Protein AF-A0A529VPR0-F1 (afdb_monomer_lite)

pLDDT: mean 91.04, std 2.63, range [79.94, 95.31]

Foldseek 3Di:
DDKDKAQDDPPDDLVVVQVCFVVVCVVVVFPTWHWADDPPDNIIIIDTDDPDDDDFDPCVQCVDPVNVVDPDPDDDRDTDD

Sequence (81 aa):
VTLYEFEPAPGVKSSRVIGLADDIARSMSAISARVAVVPGRNVIGIELPNETRETVYFRELIGSAGFRNTSCKLALGLGKT

Structure (mmCIF, N/CA/C/O backbone):
data_AF-A0A529VPR0-F1
#
_entry.id   AF-A0A529VPR0-F1
#
loop_
_atom_site.group_PDB
_atom_site.id
_atom_site.type_symbol
_atom_site.label_atom_id
_atom_site.label_alt_id
_atom_site.label_comp_id
_atom_site.label_asym_id
_atom_site.label_entity_id
_atom_site.label_seq_id
_atom_site.pdbx_PDB_ins_code
_atom_site.Cartn_x
_atom_site.Cartn_y
_atom_site.Cartn_z
_atom_site.occupancy
_atom_site.B_iso_or_equiv
_atom_site.auth_seq_id
_atom_site.auth_comp_id
_atom_site.auth_asym_id
_atom_site.auth_atom_id
_atom_site.pdbx_PDB_model_num
ATOM 1 N N . VAL A 1 1 ? -0.413 1.995 -5.274 1.00 90.69 1 VAL A N 1
ATOM 2 C CA . VAL A 1 1 ? -1.423 2.201 -4.210 1.00 90.69 1 VAL A CA 1
ATOM 3 C C . VAL A 1 1 ? -1.571 3.693 -4.004 1.00 90.69 1 VAL A C 1
ATOM 5 O O . VAL A 1 1 ? -0.628 4.411 -4.319 1.00 90.69 1 VAL A O 1
ATOM 8 N N . THR A 1 2 ? -2.708 4.152 -3.501 1.00 91.12 2 THR A N 1
ATOM 9 C CA . THR A 1 2 ? -2.896 5.551 -3.107 1.00 91.12 2 THR A CA 1
ATOM 10 C C . THR A 1 2 ? -2.731 5.653 -1.601 1.00 91.12 2 THR A C 1
ATOM 12 O O . THR A 1 2 ? -3.343 4.878 -0.866 1.00 91.12 2 THR A O 1
ATOM 15 N N . LEU A 1 3 ? -1.892 6.588 -1.152 1.00 92.88 3 LEU A N 1
ATOM 16 C CA . LEU A 1 3 ? -1.692 6.895 0.260 1.00 92.88 3 LEU A CA 1
ATOM 17 C C . LEU A 1 3 ? -2.581 8.080 0.644 1.00 92.88 3 LEU A C 1
ATOM 19 O O . LEU A 1 3 ? -2.406 9.180 0.126 1.00 92.88 3 LEU A O 1
ATOM 23 N N . TYR A 1 4 ? -3.498 7.854 1.574 1.00 92.88 4 TYR A N 1
ATOM 24 C CA . TYR A 1 4 ? -4.239 8.909 2.251 1.00 92.88 4 TYR A CA 1
ATOM 25 C C . TYR A 1 4 ? -3.595 9.197 3.598 1.00 92.88 4 TYR A C 1
ATOM 27 O O . TYR A 1 4 ? -3.159 8.285 4.301 1.00 92.88 4 TYR A O 1
ATOM 35 N N . GLU A 1 5 ? -3.563 10.468 3.970 1.00 93.56 5 GLU A N 1
ATOM 36 C CA . GLU A 1 5 ? -3.054 10.905 5.261 1.00 93.56 5 GLU A CA 1
ATOM 37 C C . GLU A 1 5 ? -4.226 11.286 6.152 1.00 93.56 5 GLU A C 1
ATOM 39 O O . GLU A 1 5 ? -5.060 12.117 5.795 1.00 93.56 5 GLU A O 1
ATOM 44 N N . PHE A 1 6 ? -4.294 10.651 7.314 1.00 91.38 6 PHE A N 1
ATOM 45 C CA . PHE A 1 6 ? -5.321 10.891 8.307 1.00 91.38 6 PHE A CA 1
ATOM 46 C C . PHE A 1 6 ? -4.680 11.443 9.574 1.00 91.38 6 PHE A C 1
ATOM 48 O O . PHE A 1 6 ? -3.871 10.771 10.216 1.00 91.38 6 PHE A O 1
ATOM 55 N N . GLU A 1 7 ? -5.053 12.659 9.952 1.00 92.81 7 GLU A N 1
ATOM 56 C CA . GLU A 1 7 ? -4.653 13.247 11.226 1.00 92.81 7 GLU A CA 1
ATOM 57 C C . GLU A 1 7 ? -5.721 12.935 12.289 1.00 92.81 7 GLU A C 1
ATOM 59 O O . GLU A 1 7 ? -6.860 13.399 12.175 1.00 92.81 7 GLU A O 1
ATOM 64 N N . PRO A 1 8 ? -5.409 12.111 13.305 1.00 89.12 8 PRO A N 1
ATOM 65 C CA . PRO A 1 8 ? -6.378 11.752 14.326 1.00 89.12 8 PRO A CA 1
ATOM 66 C C . PRO A 1 8 ? -6.631 12.912 15.293 1.00 89.12 8 PRO A C 1
ATOM 68 O O . PRO A 1 8 ? -5.728 13.667 15.650 1.00 89.12 8 PRO A O 1
ATOM 71 N N . ALA A 1 9 ? -7.858 12.989 15.809 1.00 91.62 9 ALA A N 1
ATOM 72 C CA . ALA A 1 9 ? -8.168 13.885 16.915 1.00 91.62 9 ALA A CA 1
ATOM 73 C C . ALA 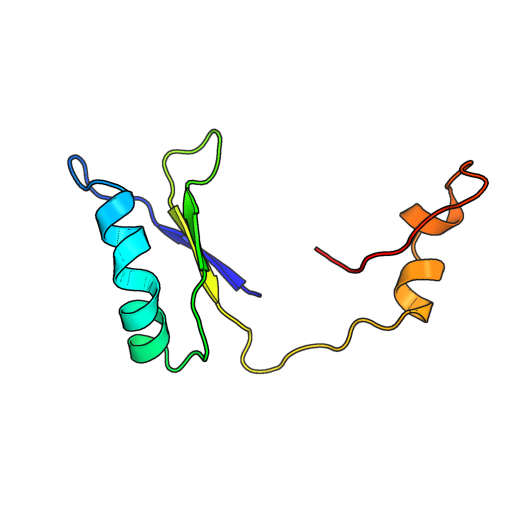A 1 9 ? -7.339 13.531 18.175 1.00 91.62 9 ALA A C 1
ATOM 75 O O . ALA A 1 9 ? -7.014 12.354 18.394 1.00 91.62 9 ALA A O 1
ATOM 76 N N . PRO A 1 10 ? -7.036 14.513 19.046 1.00 88.19 10 PRO A N 1
ATOM 77 C CA . PRO A 1 10 ? -6.305 14.272 20.286 1.00 88.19 10 PRO A CA 1
ATOM 78 C C . PRO A 1 10 ? -6.941 13.164 21.139 1.00 88.19 10 PRO A C 1
ATOM 80 O O . PRO A 1 10 ? -8.154 13.122 21.330 1.00 88.19 10 PRO A O 1
ATOM 83 N N . GLY A 1 11 ? -6.112 12.259 21.667 1.00 87.31 11 GLY A N 1
ATOM 84 C CA . GLY A 1 11 ? -6.555 11.150 22.523 1.00 87.31 11 GLY A CA 1
ATOM 85 C C . GLY A 1 11 ? -6.981 9.878 21.779 1.00 87.31 11 GLY A C 1
ATOM 86 O O . GLY A 1 11 ? -7.197 8.843 22.415 1.00 87.31 11 GLY A O 1
ATOM 87 N N . VAL A 1 12 ? -7.047 9.894 20.444 1.00 89.62 12 VAL A N 1
ATOM 88 C CA . VAL A 1 12 ? -7.260 8.674 19.656 1.00 89.62 12 VA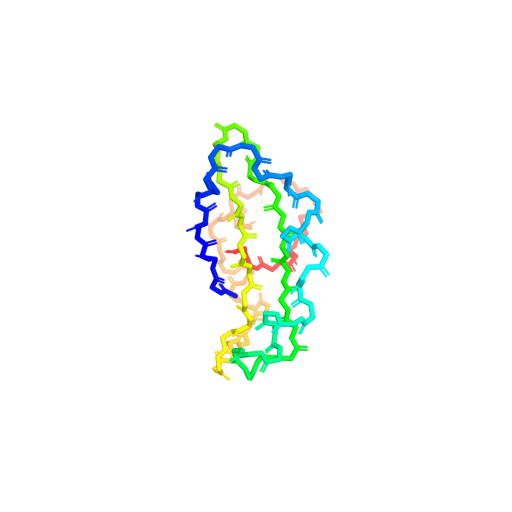L A CA 1
ATOM 89 C C . VAL A 1 12 ? -5.954 7.885 19.574 1.00 89.62 12 VAL A C 1
ATOM 91 O O . VAL A 1 12 ? -4.958 8.340 19.018 1.00 89.62 12 VAL A O 1
ATOM 94 N N . LYS A 1 13 ? -5.954 6.661 20.113 1.00 89.62 13 LYS A N 1
ATOM 95 C CA . LYS A 1 13 ? -4.813 5.747 19.984 1.00 89.62 13 LYS A CA 1
ATOM 96 C C . LYS A 1 13 ? -4.676 5.279 18.536 1.00 89.62 13 LYS A C 1
ATOM 98 O O . LYS A 1 13 ? -5.633 4.736 17.983 1.00 89.62 13 LYS A O 1
ATOM 103 N N . SER A 1 14 ? -3.474 5.368 17.968 1.00 88.50 14 SER A N 1
ATOM 104 C CA . SER A 1 14 ? -3.193 4.903 16.601 1.00 88.50 14 SER A CA 1
ATOM 105 C C . SER A 1 14 ? -3.543 3.426 16.398 1.00 88.50 14 SER A C 1
ATOM 107 O O . SER A 1 14 ? -4.032 3.048 15.339 1.00 88.50 14 SER A O 1
ATOM 109 N N . SER A 1 15 ? -3.387 2.596 17.438 1.00 90.81 15 SER A N 1
ATOM 110 C CA . SER A 1 15 ? -3.757 1.175 17.406 1.00 90.81 15 SER A CA 1
ATOM 111 C C . SER A 1 15 ? -5.234 0.933 17.095 1.00 90.81 15 SER A C 1
ATOM 113 O O . SER A 1 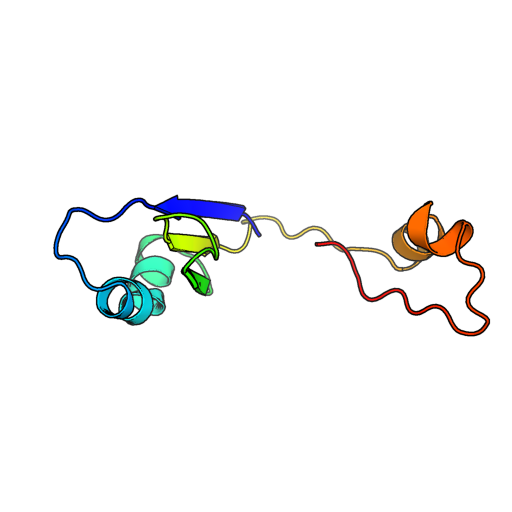15 ? -5.561 -0.070 16.468 1.00 90.81 15 SER A O 1
ATOM 115 N N . ARG A 1 16 ? -6.127 1.851 17.489 1.00 91.19 16 ARG A N 1
ATOM 116 C CA . ARG A 1 16 ? -7.558 1.742 17.192 1.00 91.19 16 ARG A CA 1
ATOM 117 C C . ARG A 1 16 ? -7.820 1.884 15.698 1.00 91.19 16 ARG A C 1
ATOM 119 O O . ARG A 1 16 ? -8.598 1.116 15.155 1.00 91.19 16 ARG A O 1
ATOM 126 N N . VAL A 1 17 ? -7.168 2.845 15.046 1.00 90.44 17 VAL A N 1
ATOM 127 C CA . VAL A 1 17 ? -7.321 3.078 13.602 1.00 90.44 17 VAL A CA 1
ATOM 128 C C . VAL A 1 17 ? -6.686 1.936 12.810 1.00 90.44 17 VAL A C 1
ATOM 130 O O . VAL A 1 17 ? -7.287 1.443 11.865 1.00 90.44 17 VAL A O 1
ATOM 133 N N . ILE A 1 18 ? -5.516 1.454 13.245 1.00 92.69 18 ILE A N 1
ATOM 134 C CA . ILE A 1 18 ? -4.852 0.289 12.640 1.00 92.69 18 ILE A CA 1
ATOM 135 C C . ILE A 1 18 ? -5.742 -0.960 12.733 1.00 92.69 18 ILE A C 1
ATOM 137 O O . ILE A 1 18 ? -5.865 -1.696 11.761 1.00 92.69 18 ILE A O 1
ATOM 141 N N . GLY A 1 19 ? -6.412 -1.171 13.870 1.00 93.94 19 GLY A N 1
ATOM 142 C CA . GLY A 1 19 ? -7.341 -2.287 14.057 1.00 93.94 19 GLY A CA 1
ATOM 143 C C . GLY A 1 19 ? -8.615 -2.217 13.206 1.00 93.94 19 GLY A C 1
ATOM 144 O O . GLY A 1 19 ? -9.305 -3.221 13.090 1.00 93.94 19 GLY A O 1
ATOM 145 N N . LEU A 1 20 ? -8.924 -1.065 12.601 1.00 93.81 20 LEU A N 1
ATOM 146 C CA . LEU A 1 20 ? -10.072 -0.881 11.704 1.00 93.81 20 LEU A CA 1
ATOM 147 C C . LEU A 1 20 ? -9.714 -1.079 10.224 1.00 93.81 20 LEU A C 1
ATOM 149 O O . LEU A 1 20 ? -10.539 -0.786 9.361 1.00 93.81 20 LEU A O 1
ATOM 153 N N . ALA A 1 21 ? -8.508 -1.558 9.904 1.00 94.56 21 ALA A N 1
ATOM 154 C CA . ALA A 1 21 ? -8.053 -1.720 8.523 1.00 94.56 21 ALA A CA 1
ATOM 155 C C . ALA A 1 21 ? -9.043 -2.522 7.652 1.00 94.56 21 ALA A C 1
ATOM 157 O O . ALA A 1 21 ? -9.380 -2.081 6.552 1.00 94.56 21 ALA A O 1
ATOM 158 N N . ASP A 1 22 ? -9.576 -3.636 8.162 1.00 94.19 22 ASP A N 1
ATOM 159 C CA . ASP A 1 22 ? -10.532 -4.477 7.426 1.00 94.19 22 ASP A CA 1
ATOM 160 C C . ASP A 1 22 ? -11.882 -3.775 7.203 1.00 94.19 22 ASP A C 1
ATOM 162 O O . ASP A 1 22 ? -12.468 -3.856 6.121 1.00 94.19 22 ASP A O 1
ATOM 166 N N . ASP A 1 23 ? -12.360 -3.019 8.195 1.00 95.06 23 ASP A N 1
ATOM 167 C CA . ASP A 1 23 ? -13.593 -2.236 8.080 1.00 95.06 23 ASP A CA 1
ATOM 168 C C . ASP A 1 23 ? -13.451 -1.058 7.111 1.00 95.06 23 ASP A C 1
ATOM 170 O O . ASP A 1 23 ? -14.398 -0.737 6.385 1.00 95.06 23 ASP A O 1
ATOM 174 N N . ILE A 1 24 ? -12.273 -0.431 7.065 1.00 92.94 24 ILE A N 1
ATOM 175 C CA . ILE A 1 24 ? -11.945 0.616 6.092 1.00 92.94 24 ILE A CA 1
ATOM 176 C C . ILE A 1 24 ? -11.923 0.017 4.686 1.00 92.94 24 ILE A C 1
ATOM 178 O O . ILE A 1 24 ? -12.556 0.568 3.787 1.00 92.94 24 ILE A O 1
ATOM 182 N N . ALA A 1 25 ? -11.260 -1.129 4.497 1.00 93.88 25 ALA A N 1
ATOM 183 C CA . ALA A 1 25 ? -11.222 -1.824 3.213 1.00 93.88 25 ALA A CA 1
ATOM 184 C C . ALA A 1 25 ? -12.638 -2.156 2.719 1.00 93.88 25 ALA A C 1
ATOM 186 O O . ALA A 1 25 ? -13.005 -1.803 1.598 1.00 93.88 25 ALA A O 1
ATOM 187 N N . ARG A 1 26 ? -13.470 -2.730 3.598 1.00 94.00 26 ARG A N 1
ATOM 188 C CA . ARG A 1 26 ? -14.875 -3.048 3.315 1.00 94.00 26 ARG A CA 1
ATOM 189 C C . ARG A 1 26 ? -15.693 -1.808 2.958 1.00 94.00 26 ARG A C 1
ATOM 191 O O . ARG A 1 26 ? -16.431 -1.831 1.978 1.00 94.00 26 ARG A O 1
ATOM 198 N N . SER A 1 27 ? -15.562 -0.728 3.726 1.00 94.19 27 SER A N 1
ATOM 199 C CA . SER A 1 27 ? -16.304 0.521 3.486 1.00 94.19 27 SER A CA 1
ATOM 200 C C . SER A 1 27 ? -15.873 1.219 2.195 1.00 94.19 27 SER A C 1
ATOM 202 O O . SER A 1 27 ? -16.672 1.919 1.579 1.00 94.19 27 SER A O 1
ATOM 204 N N . MET A 1 28 ? -14.630 1.002 1.762 1.00 91.44 28 MET A N 1
ATOM 205 C CA . MET A 1 28 ? -14.073 1.582 0.540 1.00 91.44 28 MET A CA 1
ATOM 206 C C . MET A 1 28 ? -14.170 0.661 -0.676 1.00 91.44 28 MET A C 1
ATOM 208 O O . MET A 1 28 ? -13.651 1.005 -1.732 1.00 91.44 28 MET A O 1
ATOM 212 N N . SER A 1 29 ? -14.841 -0.491 -0.554 1.00 91.81 29 SER A N 1
ATOM 213 C CA . SER A 1 29 ? -14.911 -1.511 -1.613 1.00 91.81 29 SER A CA 1
ATOM 214 C C . SER A 1 29 ? -13.528 -1.938 -2.130 1.00 91.81 29 SER A C 1
ATOM 216 O O . SER A 1 29 ? -13.362 -2.306 -3.292 1.00 91.81 29 SER A O 1
ATOM 218 N N . ALA A 1 30 ? -12.522 -1.891 -1.256 1.00 91.56 30 ALA A N 1
ATOM 219 C CA . ALA A 1 30 ? -11.157 -2.289 -1.550 1.00 91.56 30 ALA A CA 1
ATOM 220 C C . ALA A 1 30 ? -10.893 -3.714 -1.052 1.00 91.56 30 ALA A C 1
ATOM 222 O O . ALA A 1 30 ? -11.439 -4.155 -0.044 1.00 91.56 30 ALA A O 1
ATOM 223 N N . ILE A 1 31 ? -9.997 -4.426 -1.739 1.00 90.81 31 ILE A N 1
ATOM 224 C CA . ILE A 1 31 ? -9.582 -5.785 -1.347 1.00 90.81 31 ILE A CA 1
ATOM 225 C C . ILE A 1 31 ? -8.903 -5.779 0.029 1.00 90.81 31 ILE A C 1
ATOM 227 O O . ILE A 1 31 ? -9.058 -6.714 0.808 1.00 90.81 31 ILE A O 1
ATOM 231 N N . SER A 1 32 ? -8.126 -4.737 0.313 1.00 93.56 32 SER A N 1
ATOM 232 C CA . SER A 1 32 ? -7.440 -4.547 1.584 1.00 93.56 32 SER A CA 1
ATOM 233 C C . SER A 1 32 ? -7.085 -3.077 1.773 1.00 93.56 32 SER A C 1
ATOM 235 O O . SER A 1 32 ? -7.017 -2.312 0.808 1.00 93.56 32 SER A O 1
ATOM 237 N N . ALA A 1 33 ? -6.838 -2.694 3.020 1.00 94.94 33 ALA A N 1
ATOM 238 C CA . ALA A 1 33 ? -6.260 -1.411 3.376 1.00 94.94 33 ALA A CA 1
ATOM 239 C C . ALA A 1 33 ? -5.054 -1.668 4.277 1.00 94.94 33 ALA A C 1
ATOM 241 O O . ALA A 1 33 ? -5.122 -2.483 5.198 1.00 94.94 33 ALA A O 1
ATOM 242 N N . ARG A 1 34 ? -3.942 -0.980 4.020 1.00 95.12 34 ARG A N 1
ATOM 243 C CA . ARG A 1 34 ? -2.778 -1.013 4.907 1.00 95.12 34 ARG A CA 1
ATOM 244 C C . ARG A 1 34 ? -2.719 0.292 5.683 1.00 95.12 34 ARG A C 1
ATOM 246 O O . ARG A 1 34 ? -2.603 1.363 5.102 1.00 95.12 34 ARG A O 1
ATOM 253 N N . VAL A 1 35 ? -2.807 0.187 7.003 1.00 94.75 35 VAL A N 1
ATOM 254 C CA . VAL A 1 35 ? -2.831 1.337 7.909 1.00 94.75 35 VAL A CA 1
ATOM 255 C C . VAL A 1 35 ? -1.561 1.326 8.748 1.00 94.75 35 VAL A C 1
ATOM 257 O O . VAL A 1 35 ? -1.281 0.347 9.440 1.00 94.75 35 VAL A O 1
ATOM 260 N N . ALA A 1 36 ? -0.782 2.403 8.693 1.00 93.25 36 ALA A N 1
ATOM 261 C CA . ALA A 1 36 ? 0.470 2.521 9.432 1.00 93.25 36 ALA A CA 1
ATOM 262 C C . ALA A 1 36 ? 0.713 3.957 9.904 1.00 93.25 36 ALA A C 1
ATOM 264 O O . ALA A 1 36 ? 0.269 4.922 9.289 1.00 93.25 36 ALA A O 1
ATOM 265 N N . VAL A 1 37 ? 1.445 4.110 11.005 1.00 91.94 37 VAL A N 1
ATOM 266 C CA . VAL A 1 37 ? 1.921 5.427 11.451 1.00 91.94 37 VAL A CA 1
ATOM 267 C C . VAL A 1 37 ? 3.050 5.909 10.542 1.00 91.94 37 VAL A C 1
ATOM 269 O O . VAL A 1 37 ? 3.919 5.118 10.174 1.00 91.94 37 VAL A O 1
ATOM 272 N N . VAL A 1 38 ? 3.050 7.196 10.189 1.00 91.62 38 VAL A N 1
ATOM 273 C CA . VAL A 1 38 ? 4.115 7.794 9.374 1.00 91.62 38 VAL A CA 1
ATOM 274 C C . VAL A 1 38 ? 5.222 8.316 10.297 1.00 91.62 38 VAL A C 1
ATOM 276 O O . VAL A 1 38 ? 4.968 9.223 11.092 1.00 91.62 38 VAL A O 1
ATOM 279 N N . PRO A 1 39 ? 6.457 7.782 10.230 1.00 87.75 39 PRO A N 1
ATOM 280 C CA . PRO A 1 39 ? 7.549 8.259 11.072 1.00 87.75 39 PRO A CA 1
ATOM 281 C C . PRO A 1 39 ? 7.814 9.754 10.866 1.00 87.75 39 PRO A C 1
ATOM 283 O O . PRO A 1 39 ? 7.881 10.235 9.737 1.00 87.75 39 PRO A O 1
ATOM 286 N N . GLY A 1 40 ? 7.976 10.494 11.964 1.00 88.19 40 GLY A N 1
ATOM 287 C CA . GLY A 1 40 ? 8.283 11.927 11.927 1.00 88.19 40 GLY A CA 1
ATOM 288 C C . GLY A 1 40 ? 7.090 12.847 11.648 1.00 88.19 40 GLY A C 1
ATOM 289 O O . GLY A 1 40 ? 7.279 14.058 11.573 1.00 88.19 40 GLY A O 1
ATOM 290 N N . ARG A 1 41 ? 5.866 12.315 11.518 1.00 88.75 41 ARG A N 1
ATOM 291 C CA . ARG A 1 41 ? 4.644 13.108 11.316 1.00 88.75 41 ARG A CA 1
ATOM 292 C C . ARG A 1 41 ? 3.519 12.602 12.217 1.00 88.75 41 ARG A C 1
ATOM 294 O O . ARG A 1 41 ? 3.410 11.407 12.463 1.00 88.75 41 ARG A O 1
ATOM 301 N N . ASN A 1 42 ? 2.649 13.499 12.682 1.00 87.38 42 ASN A N 1
ATOM 302 C CA . ASN A 1 42 ? 1.479 13.134 13.491 1.00 87.38 42 ASN A CA 1
ATOM 303 C C . ASN A 1 42 ? 0.292 12.670 12.622 1.00 87.38 42 ASN A C 1
ATOM 305 O O . ASN A 1 42 ? -0.844 13.081 12.828 1.00 87.38 42 ASN A O 1
ATOM 309 N N . VAL A 1 43 ? 0.566 11.849 11.606 1.00 93.00 43 VAL A N 1
ATOM 310 C CA . VAL A 1 43 ? -0.446 11.357 10.665 1.00 93.00 43 VAL A CA 1
ATOM 311 C C . VAL A 1 43 ? -0.378 9.840 10.549 1.00 93.00 43 VAL A C 1
ATOM 313 O O . VAL A 1 43 ? 0.676 9.213 10.696 1.00 93.00 43 VAL A O 1
ATOM 316 N N . ILE A 1 44 ? -1.532 9.250 10.275 1.00 93.31 44 ILE A N 1
ATOM 317 C CA . ILE A 1 44 ? -1.699 7.839 9.964 1.00 93.31 44 ILE A CA 1
ATOM 318 C C . ILE A 1 44 ? -1.841 7.726 8.448 1.00 93.31 44 ILE A C 1
ATOM 320 O O . ILE A 1 44 ? -2.713 8.351 7.850 1.00 93.31 44 ILE A O 1
ATOM 324 N N . GLY A 1 45 ? -0.969 6.938 7.833 1.00 94.94 45 GLY A N 1
ATOM 325 C CA . GLY A 1 45 ? -1.036 6.596 6.423 1.00 94.94 45 GLY A CA 1
ATOM 326 C C . GLY A 1 45 ? -2.013 5.449 6.201 1.00 94.94 45 GLY A C 1
ATOM 327 O O . GLY A 1 45 ? -1.911 4.411 6.859 1.00 94.94 45 GLY A O 1
ATOM 328 N N . ILE A 1 46 ? -2.948 5.638 5.278 1.00 95.06 46 ILE A N 1
ATOM 329 C CA . ILE A 1 46 ? -3.903 4.625 4.832 1.00 95.06 46 ILE A CA 1
ATOM 330 C C . ILE A 1 46 ? -3.634 4.366 3.352 1.00 95.06 46 ILE A C 1
ATOM 332 O O . ILE A 1 46 ? -3.922 5.200 2.497 1.00 95.06 46 ILE A O 1
ATOM 336 N N . GLU A 1 47 ? -3.058 3.211 3.050 1.00 95.31 47 GLU A N 1
ATOM 337 C CA . GLU A 1 47 ? -2.747 2.771 1.695 1.00 95.31 47 GLU A CA 1
ATOM 338 C C . GLU A 1 47 ? -3.883 1.897 1.163 1.00 95.31 47 GLU A C 1
ATOM 340 O O . GLU A 1 47 ? -4.194 0.845 1.731 1.00 95.31 47 GLU A O 1
ATOM 345 N N . LEU A 1 48 ? -4.478 2.318 0.048 1.00 93.81 48 LEU A N 1
ATOM 346 C CA . LEU A 1 48 ? -5.532 1.584 -0.650 1.00 93.81 48 LEU A CA 1
ATOM 347 C C . LEU A 1 48 ? -5.066 1.175 -2.058 1.00 93.81 48 LEU A C 1
ATOM 349 O O . LEU A 1 48 ? -4.336 1.924 -2.723 1.00 93.81 48 LEU A O 1
ATOM 353 N N . PRO A 1 49 ? -5.445 -0.020 -2.546 1.00 92.75 49 PRO A N 1
ATOM 354 C CA . PRO A 1 49 ? -5.194 -0.407 -3.924 1.00 92.75 49 PRO A CA 1
ATOM 355 C C . PRO A 1 49 ? -5.963 0.507 -4.879 1.00 92.75 49 PRO A C 1
ATOM 357 O O . PRO A 1 49 ? -7.114 0.852 -4.636 1.00 92.75 49 PRO A O 1
ATOM 360 N N . ASN A 1 50 ? -5.325 0.858 -5.994 1.00 90.50 50 ASN A N 1
ATOM 361 C CA . ASN A 1 50 ? -5.989 1.593 -7.066 1.00 90.50 50 ASN A CA 1
ATOM 362 C C . ASN A 1 50 ? -6.983 0.657 -7.763 1.00 90.50 50 ASN A C 1
ATOM 364 O O . ASN A 1 50 ? -6.695 -0.536 -7.903 1.00 90.50 50 ASN A O 1
ATOM 368 N N . GLU A 1 51 ? -8.102 1.204 -8.242 1.00 86.81 51 GLU A N 1
ATOM 369 C CA . GLU A 1 51 ? -9.098 0.451 -9.019 1.00 86.81 51 GLU A CA 1
ATOM 370 C C . GLU A 1 51 ? -8.455 -0.221 -10.236 1.00 86.81 51 GLU A C 1
ATOM 372 O O . GLU A 1 51 ? -8.628 -1.415 -10.471 1.00 86.81 51 GLU A O 1
ATOM 377 N N . THR A 1 52 ? -7.626 0.536 -10.959 1.00 88.50 52 THR A N 1
ATOM 378 C CA . THR A 1 52 ? -6.793 0.016 -12.043 1.00 88.50 52 THR A CA 1
ATOM 379 C C . THR A 1 52 ? -5.353 -0.096 -11.560 1.00 88.50 52 THR A C 1
ATOM 381 O O . THR A 1 52 ? -4.707 0.902 -11.234 1.00 88.50 52 THR A O 1
ATOM 384 N N . ARG A 1 53 ? -4.839 -1.327 -11.496 1.00 87.00 53 ARG A N 1
ATOM 385 C CA . ARG A 1 53 ? -3.440 -1.596 -11.147 1.00 87.00 53 ARG A CA 1
ATOM 386 C C . ARG A 1 53 ? -2.587 -1.551 -12.406 1.00 87.00 53 ARG A C 1
ATOM 388 O O . ARG A 1 53 ? -2.843 -2.292 -13.350 1.00 87.00 53 ARG A O 1
ATOM 395 N N . GLU A 1 54 ? -1.549 -0.729 -12.395 1.00 89.25 54 GLU A N 1
ATOM 396 C CA . GLU A 1 54 ? -0.571 -0.699 -13.479 1.00 89.25 54 GLU A CA 1
ATOM 397 C C . GLU A 1 54 ? 0.478 -1.798 -13.293 1.00 89.25 54 GLU A C 1
ATOM 399 O O . GLU A 1 54 ? 0.996 -2.021 -12.195 1.00 89.25 54 GLU A O 1
ATOM 404 N N . THR A 1 55 ? 0.797 -2.503 -14.377 1.00 91.56 55 THR A N 1
ATOM 405 C CA . THR A 1 55 ? 1.880 -3.487 -14.381 1.00 91.56 55 THR A CA 1
ATOM 406 C C . THR A 1 55 ? 3.221 -2.777 -14.518 1.00 91.56 55 THR A C 1
ATOM 408 O O . THR A 1 55 ? 3.475 -2.110 -15.518 1.00 91.56 55 THR A O 1
ATOM 411 N N . VAL A 1 56 ? 4.108 -2.976 -13.543 1.00 91.62 56 VAL A N 1
ATOM 412 C CA . VAL A 1 56 ? 5.493 -2.499 -13.629 1.00 91.62 56 VAL A CA 1
ATOM 413 C C . VAL A 1 56 ? 6.317 -3.509 -14.423 1.00 91.62 56 VAL A C 1
ATOM 415 O O . VAL A 1 56 ? 6.530 -4.640 -13.986 1.00 91.62 56 VAL A O 1
ATOM 418 N N . TYR A 1 57 ? 6.784 -3.108 -15.604 1.00 93.00 57 TYR A N 1
ATOM 419 C CA . TYR A 1 57 ? 7.573 -3.974 -16.478 1.00 93.00 57 TYR A CA 1
ATOM 420 C C . TYR A 1 57 ? 9.053 -3.955 -16.105 1.00 93.00 57 TYR A C 1
ATOM 422 O O . TYR A 1 57 ? 9.648 -2.901 -15.887 1.00 93.00 57 TYR A O 1
ATOM 430 N N . PHE A 1 58 ? 9.702 -5.116 -16.173 1.00 91.06 58 PHE A N 1
ATOM 431 C CA . PHE A 1 58 ? 11.136 -5.231 -15.898 1.00 91.06 58 PHE A CA 1
ATOM 432 C C . PHE A 1 58 ? 12.007 -4.331 -16.794 1.00 91.06 58 PHE A C 1
ATOM 434 O O . PHE A 1 58 ? 13.000 -3.761 -16.347 1.00 91.06 58 PHE A O 1
ATOM 441 N N . ARG A 1 59 ? 11.594 -4.131 -18.053 1.00 92.00 59 ARG A N 1
ATOM 442 C CA . ARG A 1 59 ? 12.264 -3.211 -18.984 1.00 92.00 59 ARG A CA 1
ATOM 443 C C . ARG A 1 59 ? 12.287 -1.767 -18.470 1.00 92.00 59 ARG A C 1
ATOM 445 O O . ARG A 1 59 ? 13.284 -1.083 -18.675 1.00 92.00 59 ARG A O 1
ATOM 452 N N . GLU A 1 60 ? 11.218 -1.308 -17.819 1.00 90.81 60 GLU A N 1
ATOM 453 C CA . GLU A 1 60 ? 11.164 0.031 -17.213 1.00 90.81 60 GLU A CA 1
ATOM 454 C C . GLU A 1 60 ? 12.179 0.140 -16.068 1.00 90.81 60 GLU A C 1
ATOM 456 O O . GLU A 1 60 ? 12.904 1.129 -15.976 1.00 90.81 60 GLU A O 1
ATOM 461 N N . LEU A 1 61 ? 12.313 -0.918 -15.261 1.00 90.50 61 LEU A N 1
ATOM 462 C CA . LEU A 1 61 ? 13.246 -0.961 -14.133 1.00 90.50 61 LEU A CA 1
ATOM 463 C C . LEU A 1 61 ? 14.711 -0.886 -14.586 1.00 90.50 61 LEU A C 1
ATOM 465 O O . LEU A 1 61 ? 15.452 -0.039 -14.091 1.00 90.50 61 LEU A O 1
ATOM 469 N N . ILE A 1 62 ? 15.121 -1.698 -15.569 1.00 89.81 62 ILE A N 1
ATOM 470 C CA . ILE A 1 62 ? 16.487 -1.647 -16.132 1.00 89.81 62 ILE A CA 1
ATOM 471 C C . ILE A 1 62 ? 16.724 -0.351 -16.922 1.00 89.81 62 ILE A C 1
ATOM 473 O O . ILE A 1 62 ? 17.847 0.150 -17.003 1.00 89.81 62 ILE A O 1
ATOM 477 N N . GLY A 1 63 ? 15.672 0.205 -17.524 1.00 89.06 63 GLY A N 1
ATOM 478 C CA . GLY A 1 63 ? 15.726 1.485 -18.224 1.00 89.06 63 GLY A CA 1
ATOM 479 C C . GLY A 1 63 ? 15.907 2.689 -17.297 1.00 89.06 63 GLY A C 1
ATOM 480 O O . GLY A 1 63 ? 16.349 3.738 -17.765 1.00 89.06 63 GLY A O 1
ATOM 481 N N . SER A 1 64 ? 15.589 2.548 -16.007 1.00 90.75 64 SER A N 1
ATOM 482 C CA . SER A 1 64 ? 15.636 3.643 -15.040 1.00 90.75 64 SER A CA 1
ATOM 483 C C . SER A 1 64 ? 17.058 4.172 -14.821 1.00 90.75 64 SER A C 1
ATOM 485 O O . SER A 1 64 ? 18.038 3.423 -14.821 1.00 90.75 64 SER A O 1
ATOM 487 N N . ALA A 1 65 ? 17.173 5.481 -14.578 1.00 89.00 65 ALA A N 1
ATOM 488 C CA . ALA A 1 65 ? 18.456 6.114 -14.271 1.00 89.00 65 ALA A CA 1
ATOM 489 C C . ALA A 1 65 ? 19.107 5.517 -13.011 1.00 89.00 65 ALA A C 1
ATOM 491 O O . ALA A 1 65 ? 20.325 5.371 -12.966 1.00 89.00 65 ALA A O 1
ATOM 492 N N . GLY A 1 66 ? 18.301 5.116 -12.020 1.00 87.88 66 GLY A N 1
ATOM 493 C CA . GLY A 1 66 ? 18.792 4.482 -10.794 1.00 87.88 66 GLY A CA 1
ATOM 494 C C . GLY A 1 66 ? 19.492 3.146 -11.048 1.00 87.88 66 GLY A C 1
ATOM 495 O O . GLY A 1 66 ? 20.529 2.880 -10.447 1.00 87.88 66 GLY A O 1
ATOM 496 N N . PHE A 1 67 ? 18.976 2.331 -11.973 1.00 89.38 67 PHE A N 1
ATOM 497 C CA . PHE A 1 67 ? 19.619 1.071 -12.344 1.00 89.38 67 PHE A CA 1
ATOM 498 C C . PHE A 1 67 ? 20.806 1.286 -13.292 1.00 89.38 67 PHE A C 1
ATOM 500 O O . PHE A 1 67 ? 21.851 0.671 -13.112 1.00 89.38 67 PHE A O 1
ATOM 507 N N . ARG A 1 68 ? 20.689 2.181 -14.283 1.00 89.44 68 ARG A N 1
ATOM 508 C CA . ARG A 1 68 ? 21.757 2.420 -15.275 1.00 89.44 68 ARG A CA 1
ATOM 509 C C . ARG A 1 68 ? 22.999 3.094 -14.705 1.00 89.44 68 ARG A C 1
ATOM 511 O O . ARG A 1 68 ? 24.100 2.786 -15.142 1.00 89.44 68 ARG A O 1
ATOM 518 N N . ASN A 1 69 ? 22.824 4.006 -13.753 1.00 91.19 69 ASN A N 1
ATOM 519 C CA . ASN A 1 69 ?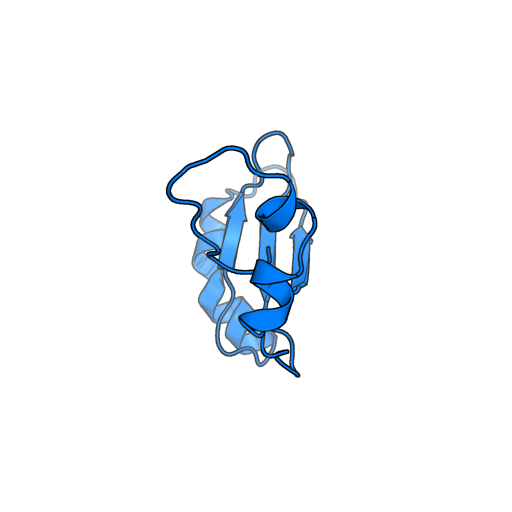 23.926 4.784 -13.185 1.00 91.19 69 ASN A CA 1
ATOM 520 C C . ASN A 1 69 ? 24.580 4.093 -11.979 1.00 91.19 69 ASN A C 1
ATOM 522 O O . ASN A 1 69 ? 25.384 4.705 -11.279 1.00 91.19 69 ASN A O 1
ATOM 526 N N . THR A 1 70 ? 24.228 2.837 -11.701 1.00 90.19 70 THR A N 1
ATOM 527 C CA . THR A 1 70 ? 24.802 2.103 -10.577 1.00 90.19 70 THR A CA 1
ATOM 528 C C . THR A 1 70 ? 26.197 1.577 -10.911 1.00 90.19 70 THR A C 1
ATOM 530 O O . THR A 1 70 ? 26.446 1.053 -11.994 1.00 90.19 70 THR A O 1
ATOM 533 N N . SER A 1 71 ? 27.120 1.680 -9.957 1.00 89.94 71 SER A N 1
ATOM 534 C CA . SER A 1 71 ? 28.453 1.067 -10.035 1.00 89.94 71 SER A CA 1
ATOM 535 C C . SER A 1 71 ? 28.491 -0.339 -9.420 1.00 89.94 71 SER A C 1
ATOM 537 O O . SER A 1 71 ? 29.541 -0.987 -9.385 1.00 89.94 71 SER A O 1
ATOM 539 N N . CYS A 1 72 ? 27.355 -0.831 -8.917 1.00 91.12 72 CYS A N 1
ATOM 540 C CA . CYS A 1 72 ? 27.245 -2.144 -8.298 1.00 91.12 72 CYS A CA 1
ATOM 541 C C . CYS A 1 72 ? 27.429 -3.265 -9.332 1.00 91.12 72 CYS A C 1
ATOM 543 O O . CYS A 1 72 ? 26.728 -3.319 -10.338 1.00 91.12 72 CYS A O 1
ATOM 545 N N . LYS A 1 73 ? 28.306 -4.233 -9.033 1.00 87.81 73 LYS A N 1
ATOM 546 C CA . LYS A 1 73 ? 28.518 -5.428 -9.877 1.00 87.81 73 LYS A CA 1
ATOM 547 C C . LYS A 1 73 ? 27.292 -6.348 -9.956 1.00 87.81 73 LYS A C 1
ATOM 549 O O . LYS A 1 73 ? 27.185 -7.138 -10.886 1.00 87.81 73 LYS A O 1
ATOM 554 N N . LEU A 1 74 ? 26.395 -6.258 -8.974 1.00 90.62 74 LEU A N 1
ATOM 555 C CA . LEU A 1 74 ? 25.167 -7.045 -8.885 1.00 90.62 74 LEU A CA 1
ATOM 556 C C . LEU A 1 74 ? 24.014 -6.149 -8.415 1.00 90.62 74 LEU A C 1
ATOM 558 O O . LEU A 1 74 ? 23.613 -6.179 -7.254 1.00 90.62 74 LEU A O 1
ATOM 562 N N . ALA A 1 75 ? 23.527 -5.290 -9.307 1.00 88.81 75 ALA A N 1
ATOM 563 C CA . ALA A 1 75 ? 22.377 -4.439 -9.026 1.00 88.81 75 ALA A CA 1
ATOM 564 C C . ALA A 1 75 ? 21.063 -5.233 -9.096 1.00 88.81 75 ALA A C 1
ATOM 566 O O . ALA A 1 75 ? 20.869 -6.049 -9.997 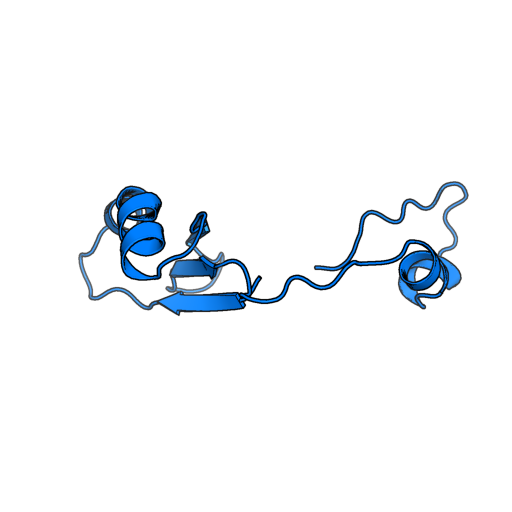1.00 88.81 75 ALA A O 1
ATOM 567 N N . LEU A 1 76 ? 20.145 -4.969 -8.163 1.00 89.44 76 LEU A N 1
ATOM 568 C CA . LEU A 1 76 ? 18.841 -5.631 -8.076 1.00 89.44 76 LEU A CA 1
ATOM 569 C C . LEU A 1 76 ? 17.719 -4.611 -8.291 1.00 89.44 76 LEU A C 1
ATOM 571 O O . LEU A 1 76 ? 17.596 -3.645 -7.542 1.00 89.44 76 LEU A O 1
ATOM 575 N N . GLY A 1 77 ? 16.891 -4.836 -9.311 1.00 88.94 77 GLY A N 1
ATOM 576 C CA . GLY A 1 77 ? 15.681 -4.053 -9.558 1.00 88.94 77 GLY A CA 1
ATOM 577 C C . GLY A 1 77 ? 14.473 -4.727 -8.919 1.00 88.94 77 GLY A C 1
ATOM 578 O O . GLY A 1 77 ? 14.019 -5.751 -9.420 1.00 88.94 77 GLY A O 1
ATOM 579 N N . LEU A 1 78 ? 13.962 -4.166 -7.821 1.00 90.69 78 LEU A N 1
ATOM 580 C CA . LEU A 1 78 ? 12.851 -4.758 -7.062 1.00 90.69 78 LEU A CA 1
ATOM 581 C C . LEU A 1 78 ? 11.470 -4.308 -7.559 1.00 90.69 78 LEU A C 1
ATOM 583 O O . LEU A 1 78 ? 10.508 -5.062 -7.456 1.00 90.69 78 LEU A O 1
ATOM 587 N N . GLY A 1 79 ? 11.361 -3.090 -8.091 1.00 89.56 79 GLY A N 1
ATOM 588 C CA . GLY A 1 79 ? 10.081 -2.523 -8.506 1.00 89.56 79 GLY A CA 1
ATOM 589 C C . GLY A 1 79 ? 10.057 -1.002 -8.426 1.00 89.56 79 GLY A C 1
ATOM 590 O O . GLY A 1 79 ? 11.101 -0.349 -8.435 1.00 89.56 79 GLY A O 1
ATOM 591 N N . LYS A 1 8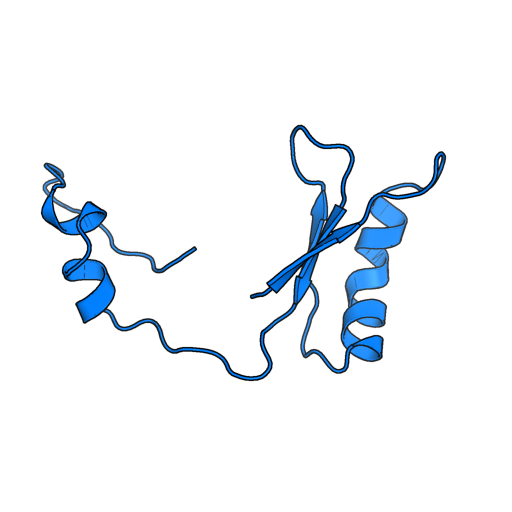0 ? 8.843 -0.458 -8.347 1.00 85.69 80 LYS A N 1
ATOM 592 C CA . LYS A 1 80 ? 8.554 0.972 -8.221 1.00 85.69 80 LYS A CA 1
ATOM 593 C C . LYS A 1 80 ? 7.813 1.199 -6.902 1.00 85.69 80 LYS A C 1
ATOM 595 O O . LYS A 1 80 ? 6.916 0.421 -6.580 1.00 85.69 80 LYS A O 1
ATOM 600 N N . THR A 1 81 ? 8.243 2.208 -6.150 1.00 79.94 81 THR A N 1
ATOM 601 C CA . THR A 1 81 ? 7.616 2.668 -4.900 1.00 79.94 81 THR A CA 1
ATOM 602 C C . THR A 1 81 ? 6.551 3.706 -5.180 1.00 79.94 81 THR A C 1
ATOM 604 O O . THR A 1 81 ? 6.844 4.590 -6.018 1.00 79.94 81 THR A O 1
#

Radius of gyration: 17.29 Å; chains: 1; bounding box: 45×21×42 Å

Secondary structure (DSSP, 8-state):
-EEEEE-PPTT--HHHHHTTHHHHHHHTT-S--EEEEPTTSS-EEEEE--SSPPP--HHHHHHSHHHHT---TT-------